Protein AF-A0A4U0P6F4-F1 (afdb_monomer_lite)

Radius of gyration: 17.97 Å; chains: 1; bounding box: 53×19×43 Å

Structure (mmCIF, N/CA/C/O backbone):
data_AF-A0A4U0P6F4-F1
#
_entry.id   AF-A0A4U0P6F4-F1
#
loop_
_atom_site.group_PDB
_atom_site.id
_atom_site.type_symbol
_atom_site.label_atom_id
_atom_site.label_alt_id
_atom_site.label_comp_id
_atom_site.label_asym_id
_atom_site.label_entity_id
_atom_site.label_seq_id
_atom_site.pdbx_PDB_ins_code
_atom_site.Cartn_x
_atom_site.Cartn_y
_atom_site.Cartn_z
_atom_site.occupancy
_atom_site.B_iso_or_equiv
_atom_site.auth_seq_id
_atom_site.auth_comp_id
_atom_site.auth_asym_id
_atom_site.auth_atom_id
_atom_site.pdbx_PDB_model_num
ATOM 1 N N . MET A 1 1 ? 37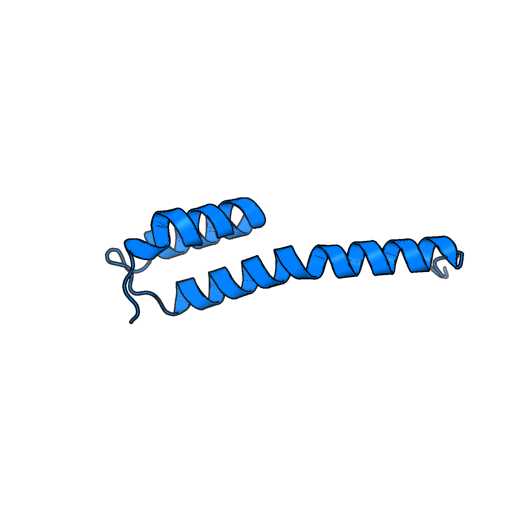.649 -3.346 -9.601 1.00 39.75 1 MET A N 1
ATOM 2 C CA . MET A 1 1 ? 36.460 -4.186 -9.850 1.00 39.75 1 MET A CA 1
ATOM 3 C C . MET A 1 1 ? 35.317 -3.235 -10.149 1.00 39.75 1 MET A C 1
ATOM 5 O O . MET A 1 1 ? 34.644 -2.782 -9.236 1.00 39.75 1 MET A O 1
ATOM 9 N N . ASN A 1 2 ? 35.196 -2.819 -11.409 1.00 42.69 2 ASN A N 1
ATOM 10 C CA . ASN A 1 2 ? 34.198 -1.833 -11.804 1.00 42.69 2 ASN A CA 1
ATOM 11 C C . ASN A 1 2 ? 32.954 -2.600 -12.236 1.00 42.69 2 ASN A C 1
ATOM 13 O O . ASN A 1 2 ? 32.929 -3.166 -13.325 1.00 42.69 2 ASN A O 1
ATOM 17 N N . ALA A 1 3 ? 31.930 -2.621 -11.385 1.00 52.66 3 ALA A N 1
ATOM 18 C CA . ALA A 1 3 ? 30.575 -2.996 -11.774 1.00 52.66 3 ALA A CA 1
ATOM 19 C C . ALA A 1 3 ? 29.963 -1.871 -12.633 1.00 52.66 3 ALA A C 1
ATOM 21 O O . ALA A 1 3 ? 28.937 -1.290 -12.297 1.00 52.66 3 ALA A O 1
ATOM 22 N N . CYS A 1 4 ? 30.639 -1.501 -13.723 1.00 57.06 4 CYS A N 1
ATOM 23 C CA . CYS A 1 4 ? 30.064 -0.656 -14.755 1.00 57.06 4 CYS A CA 1
ATOM 24 C C . CYS A 1 4 ? 29.218 -1.583 -15.611 1.00 57.06 4 CYS A C 1
ATOM 26 O O . CYS A 1 4 ? 29.719 -2.299 -16.474 1.00 57.06 4 CYS A O 1
ATOM 28 N N . ILE A 1 5 ? 27.940 -1.629 -15.270 1.00 68.56 5 ILE A N 1
ATOM 29 C CA . ILE A 1 5 ? 26.908 -2.320 -16.015 1.00 68.56 5 ILE A CA 1
ATOM 30 C C . ILE A 1 5 ? 27.015 -1.882 -17.497 1.00 68.56 5 ILE A C 1
ATOM 32 O O . ILE A 1 5 ? 26.703 -0.743 -17.834 1.00 68.56 5 ILE A O 1
ATOM 36 N N . ASN A 1 6 ? 27.523 -2.761 -18.367 1.00 74.56 6 ASN A N 1
ATOM 37 C CA . ASN A 1 6 ? 27.722 -2.513 -19.802 1.00 74.56 6 ASN A CA 1
ATOM 38 C C . ASN A 1 6 ? 26.392 -2.697 -20.553 1.00 74.56 6 ASN A C 1
ATOM 40 O O . ASN A 1 6 ? 26.254 -3.603 -21.370 1.00 74.56 6 ASN A O 1
ATOM 44 N N . LEU A 1 7 ? 25.374 -1.915 -20.179 1.00 79.31 7 LEU A N 1
ATOM 45 C CA . LEU A 1 7 ? 24.060 -1.960 -20.824 1.00 79.31 7 LEU A CA 1
ATOM 46 C C . LEU A 1 7 ? 24.116 -1.189 -22.136 1.00 79.31 7 LEU A C 1
ATOM 48 O O . LEU A 1 7 ? 24.523 -0.026 -22.168 1.00 79.31 7 LEU A O 1
ATOM 52 N N . GLY A 1 8 ? 23.653 -1.828 -23.205 1.00 85.62 8 GLY A N 1
ATOM 53 C CA . GLY A 1 8 ? 23.348 -1.140 -24.444 1.00 85.62 8 GLY A CA 1
ATOM 54 C C . GLY A 1 8 ? 22.145 -0.205 -24.290 1.00 85.62 8 GLY A C 1
ATOM 55 O O . GLY A 1 8 ? 21.401 -0.205 -23.302 1.00 85.62 8 GLY A O 1
ATOM 56 N N . SER A 1 9 ? 21.943 0.633 -25.306 1.00 86.00 9 SER A N 1
ATOM 57 C CA . SER A 1 9 ? 20.829 1.586 -25.350 1.00 86.00 9 SER A CA 1
ATOM 58 C C . SER A 1 9 ? 19.460 0.898 -25.307 1.00 86.00 9 SER A C 1
ATOM 60 O O . SER A 1 9 ? 18.506 1.476 -24.789 1.00 86.00 9 SER A O 1
ATOM 62 N N . GLN A 1 10 ? 19.355 -0.339 -25.799 1.00 89.19 10 GLN A N 1
ATOM 63 C CA . GLN A 1 10 ? 18.110 -1.107 -25.805 1.00 89.19 10 GLN A CA 1
ATOM 64 C C . GLN A 1 10 ? 17.733 -1.595 -24.404 1.00 89.19 10 GLN A C 1
ATOM 66 O O . GLN A 1 10 ? 16.571 -1.503 -24.006 1.00 89.19 10 GLN A O 1
ATOM 71 N N . GLU A 1 11 ? 18.704 -2.057 -23.621 1.00 90.44 11 GLU A N 1
ATOM 72 C CA . GLU A 1 11 ? 18.467 -2.536 -22.265 1.00 90.44 11 GLU A CA 1
ATOM 73 C C . GLU A 1 11 ? 18.118 -1.387 -21.310 1.00 90.44 11 GLU A C 1
ATOM 75 O O . GLU A 1 11 ? 17.271 -1.554 -20.433 1.00 90.44 11 GLU A O 1
ATOM 80 N N . ILE A 1 12 ? 18.685 -0.192 -21.515 1.00 90.50 12 ILE A N 1
ATOM 81 C CA . ILE A 1 12 ? 18.304 1.019 -20.765 1.00 90.50 12 ILE A CA 1
ATOM 82 C C . ILE A 1 12 ? 16.836 1.380 -21.021 1.00 90.50 12 ILE A C 1
ATOM 84 O O . ILE A 1 12 ? 16.091 1.653 -20.079 1.00 90.50 12 ILE A O 1
ATOM 88 N N . VAL A 1 13 ? 16.400 1.357 -22.285 1.00 91.00 13 VAL A N 1
ATOM 89 C CA . VAL A 1 13 ? 15.000 1.628 -22.646 1.00 91.00 13 VAL A CA 1
ATOM 90 C C . VAL A 1 13 ? 14.071 0.594 -22.011 1.00 91.00 13 VAL A C 1
ATOM 92 O O . VAL A 1 13 ? 13.048 0.968 -21.440 1.00 91.00 13 VAL A O 1
ATOM 95 N N . LEU A 1 14 ? 14.443 -0.689 -22.037 1.00 91.88 14 LEU A N 1
ATOM 96 C CA . LEU A 1 14 ? 13.672 -1.747 -21.387 1.00 91.88 14 LEU A CA 1
ATOM 97 C C . LEU A 1 14 ? 13.532 -1.508 -19.875 1.00 91.88 14 LEU A C 1
ATOM 99 O O . LEU A 1 14 ? 12.426 -1.601 -19.344 1.00 91.88 14 LEU A O 1
ATOM 103 N N . LEU A 1 15 ? 14.619 -1.154 -19.184 1.00 90.94 15 LEU A N 1
ATOM 104 C CA . LEU A 1 15 ? 14.591 -0.856 -17.748 1.00 90.94 15 LEU A CA 1
ATOM 105 C C . LEU A 1 15 ? 13.718 0.359 -17.421 1.00 90.94 15 LEU A C 1
ATOM 107 O O . LEU A 1 15 ? 12.990 0.330 -16.431 1.00 90.94 15 LEU A O 1
ATOM 111 N N . LEU A 1 16 ? 13.748 1.400 -18.256 1.00 90.50 16 LEU A N 1
ATOM 112 C CA . LEU A 1 16 ? 12.881 2.569 -18.100 1.00 90.50 16 LEU A CA 1
ATOM 113 C C . LEU A 1 16 ? 11.404 2.199 -18.255 1.00 90.50 16 LEU A C 1
ATOM 115 O O . LEU A 1 16 ? 10.589 2.586 -17.420 1.00 90.50 16 LEU A O 1
ATOM 119 N N . VAL A 1 17 ? 11.057 1.415 -19.279 1.00 92.50 17 VAL A N 1
ATOM 120 C CA . VAL A 1 17 ? 9.678 0.954 -19.498 1.00 92.50 17 VAL A CA 1
ATOM 121 C C . VAL A 1 17 ? 9.206 0.099 -18.325 1.00 92.50 17 VAL A C 1
ATOM 123 O O . VAL A 1 17 ? 8.142 0.365 -17.768 1.00 92.50 17 VAL A O 1
ATOM 126 N N . LEU A 1 18 ? 10.010 -0.879 -17.897 1.00 90.31 18 LEU A N 1
ATOM 127 C CA . LEU A 1 18 ? 9.688 -1.713 -16.739 1.00 90.31 18 LEU A CA 1
ATOM 128 C C . LEU A 1 18 ? 9.533 -0.865 -15.471 1.00 90.31 18 LEU A C 1
ATOM 130 O O . LEU A 1 18 ? 8.560 -1.034 -14.742 1.00 90.31 18 LEU A O 1
ATOM 134 N N . GLY A 1 19 ? 10.436 0.089 -15.235 1.00 89.81 19 GLY A N 1
ATOM 135 C CA . GLY A 1 19 ? 10.368 1.003 -14.096 1.00 89.81 19 GLY A CA 1
ATOM 136 C C . GLY A 1 19 ? 9.076 1.819 -14.068 1.00 89.81 19 GLY A C 1
ATOM 137 O O . GLY A 1 19 ? 8.427 1.897 -13.027 1.00 89.81 19 GLY A O 1
ATOM 138 N N . ILE A 1 20 ? 8.655 2.365 -15.213 1.00 92.00 20 ILE A N 1
ATOM 139 C CA . ILE A 1 20 ? 7.405 3.130 -15.333 1.00 92.00 20 ILE A CA 1
ATOM 140 C C . ILE A 1 20 ? 6.185 2.242 -15.066 1.00 92.00 20 ILE A C 1
ATOM 142 O O . ILE A 1 20 ? 5.271 2.655 -14.353 1.00 92.00 20 ILE A O 1
ATOM 146 N N . VAL A 1 21 ? 6.175 1.009 -15.580 1.00 92.44 21 VAL A N 1
ATOM 147 C CA . VAL A 1 21 ? 5.080 0.053 -15.343 1.00 92.44 21 VAL A CA 1
ATOM 148 C C . VAL A 1 21 ? 4.906 -0.237 -13.848 1.00 92.44 21 VAL A C 1
ATOM 150 O O . VAL A 1 21 ? 3.775 -0.356 -13.375 1.00 92.44 21 VAL A O 1
ATOM 153 N N . TRP A 1 22 ? 5.998 -0.270 -13.079 1.00 90.56 22 TRP A N 1
ATOM 154 C CA . TRP A 1 22 ? 5.960 -0.481 -11.629 1.00 90.56 22 TRP A CA 1
ATOM 155 C C . TRP A 1 22 ? 5.457 0.722 -10.816 1.00 90.56 22 TRP A C 1
ATOM 157 O O . TRP A 1 22 ? 5.097 0.550 -9.650 1.00 90.56 22 TR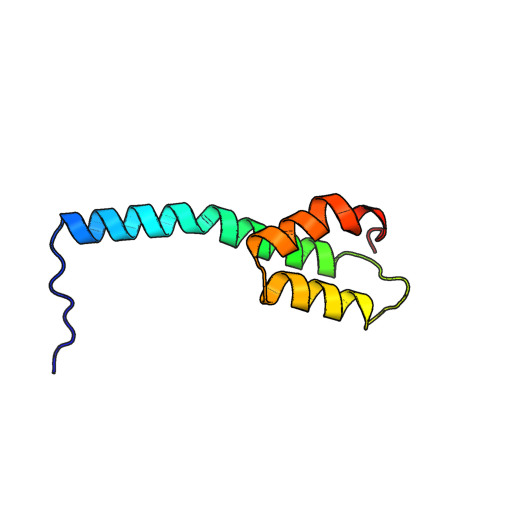P A O 1
ATOM 167 N N . ILE A 1 23 ? 5.344 1.919 -11.402 1.00 93.75 23 ILE A N 1
ATOM 168 C CA . ILE A 1 23 ? 4.840 3.106 -10.689 1.00 93.75 23 ILE A CA 1
ATOM 169 C C . ILE A 1 23 ? 3.390 2.906 -10.246 1.00 93.75 23 ILE A C 1
ATOM 171 O O . ILE A 1 23 ? 3.038 3.250 -9.121 1.00 93.75 23 ILE A O 1
ATOM 175 N N . ILE A 1 24 ? 2.550 2.326 -11.105 1.00 93.12 24 ILE A N 1
ATOM 176 C CA . ILE A 1 24 ? 1.124 2.117 -10.825 1.00 93.12 24 ILE A CA 1
ATOM 177 C C . ILE A 1 24 ? 0.905 1.204 -9.604 1.00 93.12 24 ILE A C 1
ATOM 179 O O . ILE A 1 24 ? 0.241 1.641 -8.658 1.00 93.12 24 ILE A O 1
ATOM 183 N N . PRO A 1 25 ? 1.446 -0.032 -9.557 1.00 93.25 25 PRO A N 1
ATOM 184 C CA . PRO A 1 25 ? 1.276 -0.893 -8.389 1.00 93.25 25 PRO A CA 1
ATOM 185 C C . PRO A 1 25 ? 1.915 -0.292 -7.134 1.00 93.25 25 PRO A C 1
ATOM 187 O O . PRO A 1 25 ? 1.365 -0.435 -6.045 1.00 93.25 25 PR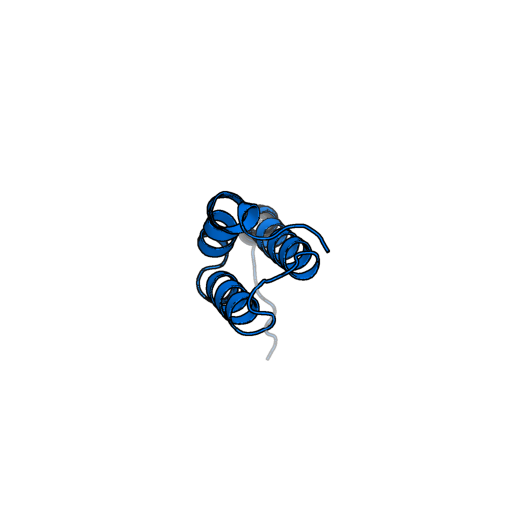O A O 1
ATOM 190 N N . PHE A 1 26 ? 3.026 0.437 -7.265 1.00 94.56 26 PHE A N 1
ATOM 191 C CA . PHE A 1 26 ? 3.653 1.102 -6.126 1.00 94.56 26 PHE A CA 1
ATOM 192 C C . PHE A 1 26 ? 2.785 2.231 -5.552 1.00 94.56 26 PHE A C 1
ATOM 194 O O . PHE A 1 26 ? 2.567 2.302 -4.341 1.00 94.56 26 PHE A O 1
ATOM 201 N N . ALA A 1 27 ? 2.217 3.070 -6.420 1.00 95.88 27 ALA A N 1
ATOM 202 C CA . ALA A 1 27 ? 1.282 4.118 -6.031 1.00 95.88 27 ALA A CA 1
ATOM 203 C C . ALA A 1 27 ? 0.032 3.537 -5.355 1.00 95.88 27 ALA A C 1
ATOM 205 O O . ALA A 1 27 ? -0.427 4.088 -4.355 1.00 95.88 27 ALA A O 1
ATOM 206 N N . LEU A 1 28 ? -0.479 2.399 -5.843 1.00 96.50 28 LEU A N 1
ATOM 207 C CA . LEU A 1 28 ? -1.599 1.686 -5.227 1.00 96.50 28 LEU A CA 1
ATOM 208 C C . LEU A 1 28 ? -1.278 1.263 -3.787 1.00 96.50 28 LEU A C 1
ATOM 210 O O . LEU A 1 28 ? -2.081 1.515 -2.887 1.00 96.50 28 LEU A O 1
ATOM 214 N N . ILE A 1 29 ? -0.107 0.665 -3.552 1.00 96.06 29 ILE A N 1
ATOM 215 C CA . ILE A 1 29 ? 0.324 0.225 -2.216 1.00 96.06 29 ILE A CA 1
ATOM 216 C C . ILE A 1 29 ? 0.421 1.421 -1.269 1.00 96.06 29 ILE A C 1
ATOM 218 O O . ILE A 1 29 ? -0.180 1.407 -0.195 1.00 96.06 29 ILE A O 1
ATOM 222 N N . ILE A 1 30 ? 1.115 2.486 -1.683 1.00 96.56 30 ILE A N 1
ATOM 223 C CA . ILE A 1 30 ? 1.265 3.704 -0.873 1.00 96.56 30 ILE A CA 1
ATOM 224 C C . ILE A 1 30 ? -0.100 4.309 -0.550 1.00 96.56 30 ILE A C 1
ATOM 226 O O . ILE A 1 30 ? -0.386 4.606 0.609 1.00 96.56 30 ILE A O 1
ATOM 230 N N . TYR A 1 31 ? -0.957 4.464 -1.559 1.00 97.62 31 TYR A N 1
ATOM 231 C CA . TYR A 1 31 ? -2.305 4.990 -1.382 1.00 97.62 31 TYR A CA 1
ATOM 232 C C . TYR A 1 31 ? -3.102 4.167 -0.364 1.00 97.62 31 TYR A C 1
ATOM 234 O O . TYR A 1 31 ? -3.732 4.728 0.532 1.00 97.62 31 TYR A O 1
ATOM 242 N N . THR A 1 32 ? -3.023 2.840 -0.466 1.00 97.38 32 THR A N 1
ATOM 243 C CA . THR A 1 32 ? -3.701 1.896 0.432 1.00 97.38 32 THR A CA 1
ATOM 244 C C . THR A 1 32 ? -3.219 2.057 1.872 1.00 97.38 32 THR A C 1
ATOM 246 O O . THR A 1 32 ? -4.038 2.158 2.782 1.00 97.38 32 THR A O 1
ATOM 249 N N . LEU A 1 33 ? -1.902 2.137 2.087 1.00 96.12 33 LEU A N 1
ATOM 250 C CA . LEU A 1 33 ? -1.327 2.343 3.417 1.00 96.12 33 LEU A CA 1
ATOM 251 C C . LEU A 1 33 ? -1.766 3.689 4.008 1.00 96.12 33 LEU A C 1
ATOM 253 O O . LEU A 1 33 ? -2.182 3.746 5.164 1.00 96.12 33 LEU A O 1
ATOM 257 N N . ILE A 1 34 ? -1.742 4.763 3.213 1.00 96.62 34 ILE A N 1
ATOM 258 C CA . ILE A 1 34 ? -2.208 6.088 3.645 1.00 96.62 34 ILE A CA 1
ATOM 259 C C . ILE A 1 34 ? -3.698 6.058 4.014 1.00 96.62 34 ILE A C 1
ATOM 261 O O . ILE A 1 34 ? -4.067 6.624 5.044 1.00 96.62 34 ILE A O 1
ATOM 265 N N . ASP A 1 35 ? -4.559 5.428 3.205 1.00 96.19 35 ASP A N 1
ATOM 266 C CA . ASP A 1 35 ? -5.986 5.279 3.530 1.00 96.19 35 ASP A CA 1
ATOM 267 C C . ASP A 1 35 ? -6.154 4.485 4.834 1.00 96.19 35 ASP A C 1
ATOM 269 O O . ASP A 1 35 ? -6.850 4.955 5.727 1.00 96.19 35 ASP A O 1
ATOM 273 N N . LEU A 1 36 ? -5.430 3.378 5.017 1.00 95.00 36 LEU A N 1
ATOM 274 C CA . LEU A 1 36 ? -5.476 2.552 6.226 1.00 95.00 36 LEU A CA 1
ATOM 275 C C . LEU A 1 36 ? -5.110 3.319 7.508 1.00 95.00 36 LEU A C 1
ATOM 277 O O . LEU A 1 36 ? -5.775 3.168 8.534 1.00 95.00 36 LEU A O 1
ATOM 281 N N . PHE A 1 37 ? -4.101 4.194 7.480 1.00 93.00 37 PHE A N 1
ATOM 282 C CA . PHE A 1 37 ? -3.749 4.995 8.661 1.00 93.00 37 PHE A CA 1
ATOM 283 C C . PHE A 1 37 ? -4.809 6.044 9.030 1.00 93.00 37 PHE A C 1
ATOM 285 O O . PHE A 1 37 ? -4.929 6.405 10.209 1.00 93.00 37 PHE A O 1
ATOM 292 N N . LYS A 1 38 ? -5.614 6.493 8.061 1.00 93.75 38 LYS A N 1
ATOM 293 C CA . LYS A 1 38 ? -6.717 7.448 8.266 1.00 93.75 38 LYS A CA 1
ATOM 294 C C . LYS A 1 38 ? -7.989 6.801 8.824 1.00 93.75 38 LYS A C 1
ATOM 296 O O . LYS A 1 38 ? -8.926 7.516 9.161 1.00 93.75 38 LYS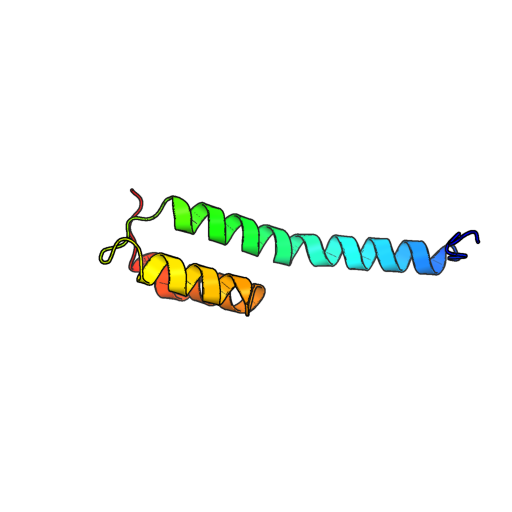 A O 1
ATOM 301 N N . ARG A 1 39 ? -8.032 5.471 8.926 1.00 93.25 39 ARG A N 1
ATOM 302 C CA . ARG A 1 39 ? -9.244 4.709 9.255 1.00 93.25 39 ARG A CA 1
ATOM 303 C C . ARG A 1 39 ? -9.293 4.296 10.713 1.00 93.25 39 ARG A C 1
ATOM 305 O O . ARG A 1 39 ? -8.254 3.973 11.313 1.00 93.25 39 ARG A O 1
ATOM 312 N N . ASP A 1 40 ? -10.495 4.318 11.272 1.00 91.19 40 ASP A N 1
ATOM 313 C CA . ASP A 1 40 ? -10.757 3.865 12.628 1.00 91.19 40 ASP A CA 1
ATOM 314 C C . ASP A 1 40 ? -11.067 2.365 12.643 1.00 91.19 40 ASP A C 1
ATOM 316 O O . ASP A 1 40 ? -11.852 1.868 11.839 1.00 91.19 40 ASP A O 1
ATOM 320 N N . PHE A 1 41 ? -10.390 1.640 13.531 1.00 87.88 41 PHE A N 1
ATOM 321 C CA . PHE A 1 41 ? -10.468 0.183 13.624 1.00 87.88 41 PHE A CA 1
ATOM 322 C C . PHE A 1 41 ? -11.130 -0.187 14.943 1.00 87.88 41 PHE A C 1
ATOM 324 O O . PHE A 1 41 ? -10.612 0.166 16.006 1.00 87.88 41 PHE A O 1
ATOM 331 N N . THR A 1 42 ? -12.232 -0.937 14.873 1.00 74.81 42 THR A N 1
ATOM 332 C CA . THR A 1 42 ? -12.996 -1.389 16.045 1.00 74.81 42 THR A CA 1
ATOM 333 C C . THR A 1 42 ? -12.099 -2.138 17.032 1.00 74.81 42 THR A C 1
ATOM 335 O O . THR A 1 42 ? -12.110 -1.847 18.229 1.00 74.81 42 THR A O 1
ATOM 338 N N . ASN A 1 43 ? -11.243 -3.036 16.529 1.00 74.69 43 ASN A N 1
ATOM 339 C CA . ASN A 1 43 ? -10.196 -3.694 17.307 1.00 74.69 43 ASN A CA 1
ATOM 340 C C . ASN A 1 43 ? -8.837 -3.031 17.006 1.00 74.69 43 ASN A C 1
ATOM 342 O O . ASN A 1 43 ? -8.107 -3.435 16.098 1.00 74.69 43 ASN A O 1
ATOM 346 N N . LYS A 1 44 ? -8.536 -1.953 17.748 1.00 69.44 44 LYS A N 1
ATOM 347 C CA . LYS A 1 44 ? -7.603 -0.858 17.385 1.00 69.44 44 LYS A CA 1
ATOM 348 C C . LYS A 1 44 ? -6.246 -1.252 16.777 1.00 69.44 44 LYS A C 1
ATOM 350 O O . LYS A 1 44 ? -5.730 -0.494 15.953 1.00 69.44 44 LYS A O 1
ATOM 355 N N . SER A 1 45 ? -5.659 -2.382 17.176 1.00 80.50 45 SER A N 1
ATOM 356 C CA . SER A 1 45 ? -4.295 -2.764 16.771 1.00 80.50 45 SER A CA 1
ATOM 357 C C . SER A 1 45 ? -4.228 -4.047 15.944 1.00 80.50 45 SER A C 1
ATOM 359 O O . SER A 1 45 ? -3.532 -4.069 14.932 1.00 80.50 45 SER A O 1
ATOM 361 N N . THR A 1 46 ? -4.948 -5.104 16.328 1.00 90.56 46 THR A N 1
ATOM 362 C CA . THR A 1 46 ? -4.805 -6.428 15.698 1.00 90.56 46 THR A CA 1
ATOM 363 C C . THR A 1 46 ? -5.246 -6.422 14.237 1.00 90.56 46 THR A C 1
ATOM 365 O O . THR A 1 46 ? -4.486 -6.838 13.367 1.00 90.56 46 THR A O 1
ATOM 368 N N . GLU A 1 47 ? -6.435 -5.895 13.938 1.00 91.00 47 GLU A N 1
ATOM 369 C CA . GLU A 1 47 ? -6.973 -5.873 12.570 1.00 91.00 47 GLU A CA 1
ATOM 370 C C . GLU A 1 47 ? -6.114 -5.018 11.640 1.00 91.00 47 GLU A C 1
ATOM 372 O O . GLU A 1 47 ? -5.778 -5.432 10.532 1.00 91.00 47 GLU A O 1
ATOM 377 N N . ARG A 1 48 ? -5.675 -3.852 12.126 1.00 91.81 48 ARG A N 1
ATOM 378 C CA . ARG A 1 48 ? -4.797 -2.963 11.365 1.00 91.81 48 ARG A CA 1
ATOM 379 C C . ARG A 1 48 ? -3.485 -3.659 10.995 1.00 91.81 48 ARG A C 1
ATOM 381 O O . ARG A 1 48 ? -3.050 -3.558 9.852 1.00 91.81 48 ARG A O 1
ATOM 388 N N . ILE A 1 49 ? -2.873 -4.3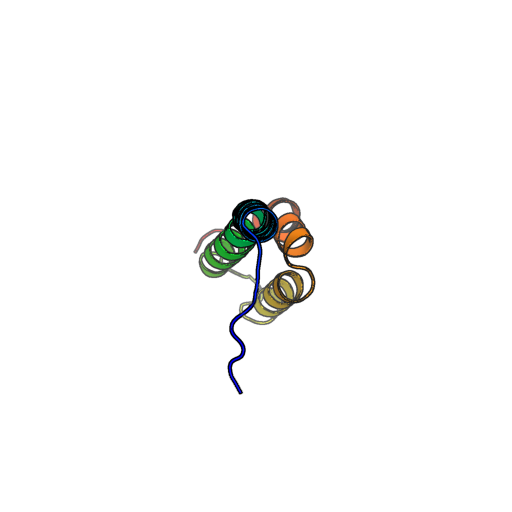78 11.938 1.00 94.19 49 ILE A N 1
ATOM 389 C CA . ILE A 1 49 ? -1.630 -5.129 11.705 1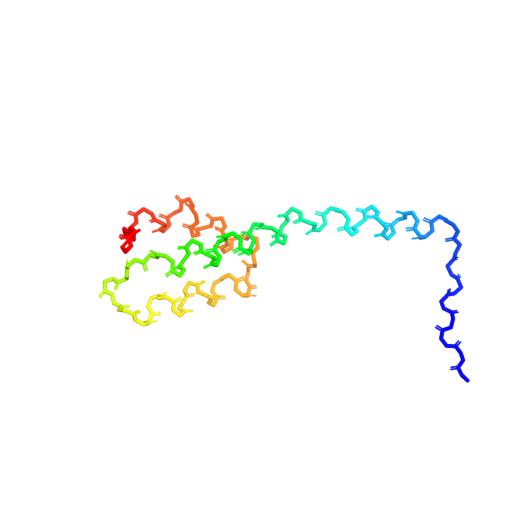.00 94.19 49 ILE A CA 1
ATOM 390 C C . ILE A 1 49 ? -1.850 -6.252 10.683 1.00 94.19 49 ILE A C 1
ATOM 392 O O . ILE A 1 49 ? -1.033 -6.413 9.779 1.00 94.19 49 ILE A O 1
ATOM 396 N N . LEU A 1 50 ? -2.958 -6.992 10.774 1.00 94.94 50 LEU A N 1
ATOM 397 C CA . LEU A 1 50 ? -3.277 -8.061 9.822 1.00 94.94 50 LEU A CA 1
ATOM 398 C C . LEU A 1 50 ? -3.449 -7.535 8.393 1.00 94.94 50 LEU A C 1
ATOM 400 O O . LEU A 1 50 ? -2.943 -8.144 7.453 1.00 94.94 50 LEU A O 1
ATOM 404 N N . ILE A 1 51 ? -4.103 -6.385 8.218 1.00 95.19 51 ILE A N 1
ATOM 405 C CA . ILE A 1 51 ? -4.252 -5.777 6.891 1.00 95.19 51 ILE A CA 1
ATOM 406 C C . ILE A 1 51 ? -2.910 -5.240 6.375 1.00 95.19 51 ILE A C 1
ATOM 408 O O . ILE A 1 51 ? -2.605 -5.401 5.194 1.00 95.19 51 ILE A O 1
ATOM 412 N N . ILE A 1 52 ? -2.068 -4.665 7.240 1.00 95.31 52 ILE A N 1
ATOM 413 C CA . ILE A 1 52 ? -0.697 -4.289 6.857 1.00 95.31 52 ILE A CA 1
ATOM 414 C C . ILE A 1 52 ? 0.081 -5.522 6.386 1.00 95.31 52 ILE A C 1
ATOM 416 O O . ILE A 1 52 ? 0.740 -5.451 5.353 1.00 95.31 52 ILE A O 1
ATOM 420 N N . PHE A 1 53 ? -0.027 -6.660 7.080 1.00 96.19 53 PHE A N 1
ATOM 421 C CA . PHE A 1 53 ? 0.600 -7.906 6.638 1.00 96.19 53 PHE A CA 1
ATOM 422 C C . PHE A 1 53 ? 0.049 -8.393 5.297 1.00 96.19 53 PHE A C 1
ATOM 424 O O . PHE A 1 53 ? 0.830 -8.782 4.432 1.00 96.19 53 PHE A O 1
ATOM 431 N N . LEU A 1 54 ? -1.267 -8.321 5.086 1.00 96.25 54 LEU A N 1
ATOM 432 C CA . LEU A 1 54 ? -1.888 -8.663 3.807 1.00 96.25 54 LEU A CA 1
ATOM 433 C C . LEU A 1 54 ? -1.299 -7.829 2.654 1.00 96.25 54 LEU A C 1
ATOM 435 O O . LEU A 1 54 ? -0.949 -8.383 1.614 1.00 96.25 54 LEU A O 1
ATOM 439 N N . ILE A 1 55 ? -1.133 -6.518 2.855 1.00 96.44 55 ILE A N 1
ATOM 440 C CA . ILE A 1 55 ? -0.524 -5.609 1.872 1.00 96.44 55 ILE A CA 1
ATOM 441 C C . ILE A 1 55 ? 0.992 -5.856 1.748 1.00 96.44 55 ILE A C 1
ATOM 443 O O . ILE A 1 55 ? 1.545 -5.758 0.664 1.00 96.44 55 ILE A O 1
ATOM 447 N N . ALA A 1 56 ? 1.708 -6.200 2.817 1.00 94.19 56 ALA A N 1
ATOM 448 C CA . ALA A 1 56 ? 3.153 -6.426 2.741 1.00 94.19 56 ALA A CA 1
ATOM 449 C C . ALA A 1 56 ? 3.510 -7.722 1.989 1.00 94.19 56 ALA A C 1
ATOM 451 O O . ALA A 1 56 ? 4.442 -7.731 1.186 1.00 94.19 56 ALA A O 1
ATOM 452 N N . PHE A 1 57 ? 2.770 -8.809 2.232 1.00 95.38 57 PHE A N 1
ATOM 453 C CA . PHE A 1 57 ? 3.050 -10.122 1.639 1.00 95.38 57 PHE A CA 1
ATOM 454 C C . PHE A 1 57 ? 2.402 -10.327 0.272 1.00 95.38 57 PHE A C 1
ATOM 456 O O . PHE A 1 57 ? 2.917 -11.096 -0.539 1.00 95.38 57 PHE A O 1
ATOM 463 N N . VAL A 1 58 ? 1.292 -9.641 -0.006 1.00 96.31 58 VAL A N 1
ATOM 464 C CA . VAL A 1 58 ? 0.614 -9.712 -1.302 1.00 96.31 58 VAL A CA 1
ATOM 465 C C . VAL A 1 58 ? 0.254 -8.293 -1.751 1.00 96.31 58 VAL A C 1
ATOM 467 O O . VAL A 1 58 ? -0.899 -7.897 -1.655 1.00 96.31 58 VAL A O 1
ATOM 470 N N . PRO A 1 59 ? 1.207 -7.494 -2.259 1.00 93.31 59 PRO A N 1
ATOM 471 C CA . PRO A 1 59 ? 1.034 -6.043 -2.349 1.00 93.31 59 PRO A CA 1
ATOM 472 C C . PRO A 1 59 ? -0.127 -5.585 -3.210 1.00 93.31 59 PRO A C 1
ATOM 474 O O . PRO A 1 59 ? -0.988 -4.840 -2.753 1.00 93.31 59 PRO A O 1
ATOM 477 N N . ILE A 1 60 ? -0.201 -6.083 -4.441 1.00 95.50 60 ILE A N 1
ATOM 478 C CA . ILE A 1 60 ? -1.250 -5.668 -5.370 1.00 95.50 60 ILE A CA 1
ATOM 479 C C . ILE A 1 60 ? -2.601 -6.228 -4.915 1.00 95.50 60 ILE A C 1
ATOM 481 O O . ILE A 1 60 ? -3.538 -5.465 -4.697 1.00 95.50 60 ILE A O 1
ATOM 485 N N . LEU A 1 61 ? -2.714 -7.548 -4.726 1.00 96.69 61 LEU A N 1
ATOM 486 C CA . LEU A 1 61 ? -3.995 -8.164 -4.354 1.00 96.69 61 LEU A CA 1
ATOM 487 C C . LEU A 1 61 ? -4.460 -7.727 -2.964 1.00 96.69 61 LEU A C 1
ATOM 489 O O . LEU A 1 61 ? -5.638 -7.448 -2.790 1.00 96.69 61 LEU A O 1
ATOM 493 N N . GLY A 1 62 ? -3.558 -7.619 -1.994 1.00 96.94 62 GLY A N 1
ATOM 494 C CA . GLY A 1 62 ? -3.851 -7.155 -0.643 1.00 96.94 62 GLY A CA 1
ATOM 495 C C . GLY A 1 62 ? -4.371 -5.722 -0.625 1.00 96.94 62 GLY A C 1
ATOM 496 O O . GLY A 1 62 ? -5.378 -5.451 0.029 1.00 96.94 62 GLY A O 1
ATOM 497 N N . SER A 1 63 ? -3.771 -4.830 -1.421 1.00 97.62 63 SER A N 1
ATOM 498 C CA . SER A 1 63 ? -4.309 -3.487 -1.647 1.00 97.62 63 SER A CA 1
ATOM 499 C C . SER A 1 63 ? -5.714 -3.505 -2.248 1.00 97.62 63 SER A C 1
ATOM 501 O O . SER A 1 63 ? -6.590 -2.791 -1.764 1.00 97.62 63 SER A O 1
ATOM 503 N N . LEU A 1 64 ? -5.965 -4.331 -3.268 1.00 97.56 64 LEU A N 1
ATOM 504 C CA . LEU A 1 64 ? -7.285 -4.430 -3.904 1.00 97.56 64 LEU A CA 1
ATOM 505 C C . LEU A 1 64 ? -8.344 -5.002 -2.944 1.00 97.56 64 LEU A C 1
ATOM 507 O O . LEU A 1 64 ? -9.430 -4.436 -2.826 1.00 97.56 64 LEU A O 1
ATOM 511 N N . ILE A 1 65 ? -8.021 -6.083 -2.225 1.00 97.19 65 ILE A N 1
ATOM 512 C CA . ILE A 1 65 ? -8.894 -6.711 -1.220 1.00 97.19 65 ILE A CA 1
ATOM 513 C C . ILE A 1 65 ? -9.258 -5.700 -0.136 1.00 97.19 65 ILE A C 1
ATOM 515 O O . ILE A 1 65 ? -10.427 -5.580 0.234 1.00 97.19 65 ILE A O 1
ATOM 519 N N . TYR A 1 66 ? -8.278 -4.937 0.348 1.00 96.75 66 TYR A N 1
ATOM 520 C CA . TYR A 1 66 ? -8.543 -3.880 1.309 1.00 96.75 66 TYR A CA 1
ATOM 521 C C . TYR A 1 66 ? -9.466 -2.808 0.719 1.00 96.75 66 TYR A C 1
ATOM 523 O O . TYR A 1 66 ? -10.535 -2.567 1.270 1.00 96.75 66 TYR A O 1
ATOM 531 N N . LEU A 1 67 ? -9.092 -2.189 -0.407 1.00 96.69 67 LEU A N 1
ATOM 532 C CA . LEU A 1 67 ? -9.797 -1.025 -0.951 1.00 96.69 67 LEU A CA 1
ATOM 533 C C . LEU A 1 67 ? -11.240 -1.326 -1.366 1.00 96.69 67 LEU A C 1
ATOM 535 O O . LEU A 1 67 ? -12.115 -0.486 -1.147 1.00 96.69 67 LEU A O 1
ATOM 539 N N . PHE A 1 68 ? -11.485 -2.497 -1.958 1.00 96.75 68 PHE A N 1
ATOM 540 C CA . PHE A 1 68 ? -12.797 -2.870 -2.492 1.00 96.75 68 PHE A CA 1
ATOM 541 C C . PHE A 1 68 ? -13.619 -3.753 -1.548 1.00 96.75 68 PHE A C 1
ATOM 543 O O . PHE A 1 68 ? -14.846 -3.736 -1.620 1.00 96.75 68 PHE A O 1
ATOM 550 N N . GLY A 1 69 ? -12.969 -4.518 -0.670 1.00 95.50 69 GLY A N 1
ATOM 551 C CA . GLY A 1 69 ? -13.634 -5.456 0.233 1.00 95.50 69 GLY A CA 1
ATOM 552 C C . GLY A 1 69 ? -13.778 -4.920 1.651 1.00 95.50 69 GLY A C 1
ATOM 553 O O . GLY A 1 69 ? -14.893 -4.787 2.147 1.00 95.50 69 GLY A O 1
ATOM 554 N N . LEU A 1 70 ? -12.652 -4.619 2.300 1.00 94.81 70 LEU A N 1
ATOM 555 C CA . LEU A 1 70 ? -12.602 -4.372 3.748 1.00 94.81 70 LEU A CA 1
ATOM 556 C C . LEU A 1 70 ? -12.785 -2.899 4.131 1.00 94.81 70 LEU A C 1
ATOM 558 O O . LEU A 1 70 ? -13.304 -2.598 5.198 1.00 94.81 70 LEU A O 1
ATOM 562 N N . ARG A 1 71 ? -12.392 -1.962 3.264 1.00 94.50 71 ARG A N 1
ATOM 563 C CA . ARG A 1 71 ? -12.371 -0.514 3.536 1.00 94.50 71 ARG A CA 1
ATOM 564 C C . ARG A 1 71 ? -13.707 0.040 4.029 1.00 94.50 71 ARG A C 1
ATOM 566 O O . ARG A 1 71 ? -13.720 0.971 4.825 1.00 94.50 71 ARG A O 1
ATOM 573 N N . LYS A 1 72 ? -14.821 -0.507 3.540 1.00 93.38 72 LYS A N 1
ATOM 574 C CA . LYS A 1 72 ? -16.183 -0.086 3.904 1.00 93.38 72 LYS A CA 1
ATOM 575 C C . LYS A 1 72 ? -16.540 -0.371 5.368 1.00 93.38 72 LYS A C 1
ATOM 577 O O . LYS A 1 72 ? -17.399 0.314 5.907 1.00 93.38 72 LYS A O 1
ATOM 582 N N . GLU A 1 73 ? -15.865 -1.333 5.994 1.00 92.75 73 GLU A N 1
ATOM 583 C CA . GLU A 1 73 ? -16.074 -1.710 7.398 1.00 92.75 73 GLU A CA 1
ATOM 584 C C . GLU A 1 73 ? -15.368 -0.743 8.365 1.00 92.75 73 GLU A C 1
ATOM 586 O O . GLU A 1 73 ? -15.644 -0.744 9.562 1.00 92.75 73 GLU A O 1
ATOM 591 N N . TYR A 1 74 ? -14.468 0.105 7.848 1.00 92.31 74 TYR A N 1
ATOM 592 C CA . TYR A 1 74 ? -13.646 1.015 8.640 1.00 92.31 74 TYR A CA 1
ATOM 593 C C . TYR A 1 74 ? -13.956 2.482 8.285 1.00 92.31 74 TYR A C 1
ATOM 595 O O . TYR A 1 74 ? -13.551 2.978 7.221 1.00 92.31 74 TYR A O 1
ATOM 603 N N . PRO A 1 75 ? -14.680 3.226 9.142 1.00 90.75 75 PRO A N 1
ATOM 604 C CA . PRO A 1 75 ? -14.940 4.640 8.905 1.00 90.75 75 PRO A CA 1
ATOM 605 C C . PRO A 1 75 ? -13.644 5.460 8.978 1.00 90.75 75 PRO A C 1
ATOM 607 O O . PRO A 1 75 ? -12.613 5.013 9.485 1.00 90.75 75 PRO A O 1
ATOM 610 N N . LEU A 1 76 ? -13.673 6.669 8.417 1.00 91.50 76 LEU A N 1
ATOM 611 C CA . LEU A 1 76 ? -12.582 7.623 8.622 1.00 91.50 76 LEU A CA 1
ATOM 612 C C . LEU A 1 76 ? -12.591 8.089 10.085 1.00 91.50 76 LEU A C 1
ATOM 614 O O . LEU A 1 76 ? -13.669 8.249 10.657 1.00 91.50 76 LEU A O 1
ATOM 618 N N . LYS A 1 77 ? -11.396 8.267 10.657 1.00 83.88 77 LYS A N 1
ATOM 619 C CA . LYS A 1 77 ? -11.208 8.907 11.966 1.00 83.88 77 LYS A CA 1
ATOM 620 C C . LYS A 1 77 ? -11.664 10.361 11.957 1.00 83.88 77 LYS A C 1
ATOM 622 O O . LYS A 1 77 ? -11.546 10.998 10.884 1.00 83.88 77 LYS A O 1
#

InterPro domains:
  IPR027379 Cardiolipin synthase N-terminal [PF13396] (27-68)

Secondary structure (DSSP, 8-state):
--------HHHHHHHHHHHHHHHHHHHHHHHHHHHHHTB--SSTTHHHHHHHHHHHHSHHHHHHIIIIIIGGGS-B-

Sequence (77 aa):
MNACINLGSQEIVLLLVLGIVWIIPFALIIYTLIDLFKRDFTNKSTERILIIFLIAFVPILGSLIYLFGLRKEYPLK

Organism: NCBI:txid2571155

Foldseek 3Di:
DDPPPPDDPVVVVVVVVVVVVVVVLVVLQVVLLVLLVQWCDPVRPPVSVVLVVLCVVPPNVSSVCCVPPVSVVTHGD

pLDDT: mean 89.45, std 11.65, range [39.75, 97.62]